Protein AF-A0A534ZSM8-F1 (afdb_monomer_lite)

Secondary structure (DSSP, 8-state):
---TT-EEEESSSSS---EEEEEEEEEEETTEEEEEEEEEESSSSPPTT--EEEEGGGEEEPPHHHHHHHTS-------------------------

Structure (mmCIF, N/CA/C/O backbone):
data_AF-A0A534ZSM8-F1
#
_entry.id   AF-A0A534ZSM8-F1
#
loop_
_atom_site.group_PDB
_atom_site.id
_atom_site.type_symbol
_atom_site.label_atom_id
_atom_site.label_alt_id
_atom_site.label_comp_id
_atom_site.label_asym_id
_atom_site.label_entity_id
_atom_site.label_seq_id
_atom_site.pdbx_PDB_ins_code
_atom_site.Cartn_x
_atom_site.Cartn_y
_atom_site.Cartn_z
_atom_site.occupancy
_atom_site.B_iso_or_equiv
_atom_site.auth_seq_id
_atom_site.auth_comp_id
_atom_site.auth_asym_id
_atom_site.auth_atom_id
_atom_site.pdbx_PDB_model_num
ATOM 1 N N . MET A 1 1 ? 3.493 5.765 -9.570 1.00 91.69 1 MET A N 1
ATOM 2 C CA . MET A 1 1 ? 4.395 6.096 -8.448 1.00 91.69 1 MET A CA 1
ATOM 3 C C . MET A 1 1 ? 3.584 6.862 -7.427 1.00 91.69 1 MET A C 1
ATOM 5 O O . MET A 1 1 ? 2.848 7.757 -7.826 1.00 91.69 1 MET A O 1
ATOM 9 N N . TYR A 1 2 ? 3.684 6.477 -6.163 1.00 95.44 2 TYR A N 1
ATOM 10 C CA . TYR A 1 2 ? 3.013 7.121 -5.040 1.00 95.44 2 TYR A CA 1
ATOM 11 C C . TYR A 1 2 ? 3.808 8.332 -4.554 1.00 95.44 2 TYR A C 1
ATOM 13 O O . TYR A 1 2 ? 5.039 8.352 -4.643 1.00 95.44 2 TYR A O 1
ATOM 21 N N . GLN A 1 3 ? 3.091 9.321 -4.030 1.00 95.94 3 GLN A N 1
ATOM 22 C CA . GLN A 1 3 ? 3.634 10.557 -3.483 1.00 95.94 3 GLN A CA 1
ATOM 23 C C . GLN A 1 3 ? 3.261 10.716 -2.004 1.00 95.94 3 GLN A C 1
ATOM 25 O O . GLN A 1 3 ? 2.198 10.251 -1.577 1.00 95.94 3 GLN A O 1
ATOM 30 N N . PRO A 1 4 ? 4.097 11.393 -1.194 1.00 96.31 4 PRO A N 1
ATOM 31 C CA . PRO A 1 4 ? 3.713 11.785 0.155 1.00 96.31 4 PRO A CA 1
ATOM 32 C C . PRO A 1 4 ? 2.387 12.554 0.153 1.00 96.31 4 PRO A C 1
ATOM 34 O O . PRO A 1 4 ? 2.204 13.515 -0.590 1.00 96.31 4 PRO A O 1
ATOM 37 N N . GLY A 1 5 ? 1.456 12.131 1.001 1.00 94.69 5 GLY A N 1
ATOM 38 C CA . GLY A 1 5 ? 0.097 12.656 1.061 1.00 94.69 5 GLY A CA 1
ATOM 39 C C . GLY A 1 5 ? -0.960 11.758 0.424 1.00 94.69 5 GLY A C 1
ATOM 40 O O . GLY A 1 5 ? -2.120 11.865 0.829 1.00 94.69 5 GLY A O 1
ATOM 41 N N . ASP A 1 6 ? -0.577 10.850 -0.477 1.00 94.69 6 ASP A N 1
ATOM 42 C CA . ASP A 1 6 ? -1.504 9.908 -1.104 1.00 94.69 6 ASP A CA 1
ATOM 43 C C . ASP A 1 6 ? -2.173 9.004 -0.069 1.00 94.69 6 ASP A C 1
ATOM 45 O O . ASP A 1 6 ? -1.595 8.651 0.961 1.00 94.69 6 ASP A O 1
ATOM 49 N N . CYS A 1 7 ? -3.408 8.603 -0.356 1.00 95.44 7 CYS A N 1
ATOM 50 C CA . CYS A 1 7 ? -4.140 7.644 0.460 1.00 95.44 7 CYS A CA 1
ATOM 51 C C . CYS A 1 7 ? -4.134 6.269 -0.212 1.00 95.44 7 CYS A C 1
ATOM 53 O O . CYS A 1 7 ? -4.481 6.134 -1.390 1.00 95.44 7 CYS A O 1
ATOM 55 N N . VAL A 1 8 ? -3.784 5.241 0.558 1.00 96.12 8 VAL A N 1
ATOM 56 C CA . VAL A 1 8 ? -3.652 3.860 0.083 1.00 96.12 8 VAL A CA 1
ATOM 57 C C . VAL A 1 8 ? -4.269 2.869 1.068 1.00 96.12 8 VAL A C 1
ATOM 59 O O . VAL A 1 8 ? -4.416 3.155 2.258 1.00 96.12 8 VAL A O 1
ATOM 62 N N . TYR A 1 9 ? -4.603 1.683 0.566 1.00 96.50 9 TYR A N 1
ATOM 63 C CA . TYR A 1 9 ? -4.927 0.508 1.370 1.00 96.50 9 TYR A CA 1
ATOM 64 C C . TYR A 1 9 ? -3.819 -0.541 1.214 1.00 96.50 9 TYR A C 1
ATOM 66 O O . TYR A 1 9 ? -3.582 -0.973 0.083 1.00 96.50 9 TYR A O 1
ATOM 74 N N . PRO A 1 10 ? -3.168 -0.999 2.299 1.00 96.19 10 PRO A N 1
ATOM 75 C CA . PRO A 1 10 ? -2.324 -2.189 2.253 1.00 96.19 10 PRO A CA 1
ATOM 76 C C . PRO A 1 10 ? -3.155 -3.418 1.863 1.00 96.19 10 PRO A C 1
ATOM 78 O O . PRO A 1 10 ? -4.236 -3.644 2.414 1.00 96.19 10 PRO A O 1
ATOM 81 N N . ALA A 1 11 ? -2.673 -4.187 0.891 1.00 95.69 11 ALA A N 1
ATOM 82 C CA . ALA A 1 11 ? -3.346 -5.373 0.360 1.00 95.69 11 ALA A CA 1
ATOM 83 C C . ALA A 1 11 ? -2.957 -6.665 1.093 1.00 95.69 11 ALA A C 1
ATOM 85 O O . ALA A 1 11 ? -3.629 -7.681 0.945 1.00 95.69 11 ALA A O 1
ATOM 86 N N . ASP A 1 12 ? -1.886 -6.624 1.883 1.00 94.25 12 ASP A N 1
ATOM 87 C CA . ASP A 1 12 ? -1.324 -7.756 2.622 1.00 94.25 12 ASP A CA 1
ATOM 88 C C . ASP A 1 12 ? -1.936 -7.939 4.024 1.00 94.25 12 ASP A C 1
ATOM 90 O O . ASP A 1 12 ? -1.574 -8.861 4.752 1.00 94.25 12 ASP A O 1
ATOM 94 N N . LEU A 1 13 ? -2.868 -7.065 4.417 1.00 91.62 13 LEU A N 1
ATOM 95 C CA . LEU A 1 13 ? -3.537 -7.108 5.715 1.00 91.62 13 LEU A CA 1
ATOM 96 C C . LEU A 1 13 ? -4.915 -7.789 5.628 1.00 91.62 13 LEU A C 1
ATOM 98 O O . LEU A 1 13 ? -5.613 -7.661 4.622 1.00 91.62 13 LEU A O 1
ATOM 102 N N . PRO A 1 14 ? -5.379 -8.451 6.710 1.00 90.50 14 PRO A N 1
ATOM 103 C CA . PRO A 1 14 ? -6.649 -9.189 6.717 1.00 90.50 14 PRO A CA 1
ATOM 104 C C . PRO A 1 14 ? -7.890 -8.293 6.579 1.00 90.50 14 PRO A C 1
ATOM 106 O O . PRO A 1 14 ? -8.984 -8.770 6.281 1.00 90.50 14 PRO A O 1
ATOM 109 N N . ARG A 1 15 ? -7.745 -6.990 6.832 1.00 90.94 15 ARG A N 1
ATOM 110 C CA . ARG A 1 15 ? -8.780 -5.974 6.629 1.00 90.94 15 ARG A CA 1
ATOM 111 C C . ARG A 1 15 ? -8.160 -4.780 5.920 1.00 90.94 15 ARG A C 1
ATOM 113 O O . ARG A 1 15 ? -6.961 -4.539 6.028 1.00 90.94 15 ARG A O 1
ATOM 120 N N . ARG A 1 16 ? -8.999 -4.010 5.229 1.00 91.56 16 ARG A N 1
ATOM 121 C CA . ARG A 1 16 ? -8.580 -2.748 4.619 1.00 91.56 16 ARG A CA 1
ATOM 122 C C . ARG A 1 16 ? -8.436 -1.696 5.708 1.00 91.56 16 ARG A C 1
ATOM 124 O O . ARG A 1 16 ? -9.407 -1.431 6.408 1.00 91.56 16 ARG A O 1
ATOM 131 N N . PHE A 1 17 ? -7.244 -1.122 5.801 1.00 92.81 17 PHE A N 1
ATOM 132 C CA . PHE A 1 17 ? -6.945 -0.008 6.689 1.00 92.81 17 PHE A CA 1
ATOM 133 C C . PHE A 1 17 ? -6.429 1.169 5.869 1.00 92.81 17 PHE A C 1
ATOM 135 O O . PHE A 1 17 ? -5.442 1.043 5.143 1.00 92.81 17 PHE A O 1
ATOM 142 N N . LEU A 1 18 ? -7.119 2.299 5.945 1.00 94.38 18 LEU A N 1
ATOM 143 C CA . LEU A 1 18 ? -6.749 3.528 5.272 1.00 94.38 18 LEU A CA 1
ATOM 144 C C . LEU A 1 18 ? -5.439 4.054 5.855 1.00 94.38 18 LEU A C 1
ATOM 146 O O . LEU A 1 18 ? -5.339 4.344 7.048 1.00 94.38 18 LEU A O 1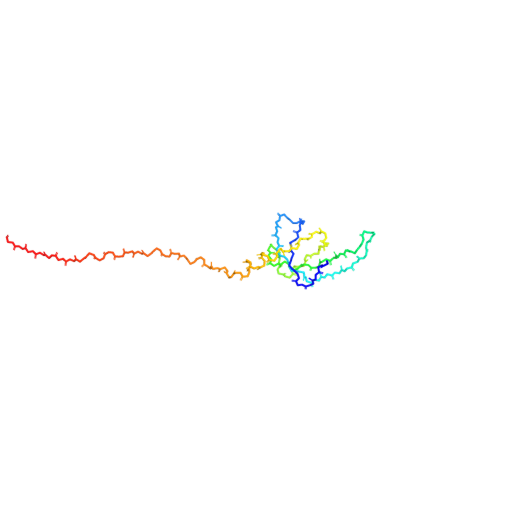
ATOM 150 N N . CYS A 1 19 ? -4.446 4.205 4.990 1.00 95.44 19 CYS A N 1
ATOM 151 C CA . CYS A 1 19 ? -3.156 4.767 5.343 1.00 95.44 19 CYS A CA 1
ATOM 152 C C . CYS A 1 19 ? -2.853 5.978 4.466 1.00 95.44 19 CYS A C 1
ATOM 154 O O . CYS A 1 19 ? -3.239 6.029 3.295 1.00 95.44 19 CYS A O 1
ATOM 156 N N . ARG A 1 20 ? -2.114 6.932 5.026 1.00 96.06 20 ARG A N 1
ATOM 157 C CA . ARG A 1 20 ? -1.520 8.042 4.288 1.00 96.06 20 ARG A CA 1
ATOM 158 C C . ARG A 1 20 ? -0.056 7.732 4.003 1.00 96.06 20 ARG A C 1
ATOM 160 O O . ARG A 1 20 ? 0.664 7.294 4.897 1.00 96.06 20 ARG A O 1
ATOM 167 N N . VAL A 1 21 ? 0.405 7.984 2.786 1.00 97.50 21 VAL A N 1
ATOM 168 C CA . VAL A 1 21 ? 1.825 7.895 2.441 1.00 97.50 21 VAL A CA 1
ATOM 169 C C . VAL A 1 21 ? 2.555 9.040 3.141 1.00 97.50 21 VAL A C 1
ATOM 171 O O . VAL A 1 21 ? 2.318 10.209 2.850 1.00 97.50 21 VAL A O 1
ATOM 174 N N . ALA A 1 22 ? 3.421 8.708 4.092 1.00 97.44 22 ALA A N 1
ATOM 175 C CA . ALA A 1 22 ? 4.285 9.659 4.786 1.00 97.44 22 ALA A CA 1
ATOM 176 C C . ALA A 1 22 ? 5.596 9.889 4.017 1.00 97.44 22 ALA A C 1
ATOM 178 O O . ALA A 1 22 ? 6.156 10.980 4.053 1.00 97.44 22 ALA A O 1
ATOM 179 N N . GLY A 1 23 ? 6.068 8.874 3.291 1.00 97.75 23 GLY A N 1
ATOM 180 C CA . GLY A 1 23 ? 7.265 8.952 2.462 1.00 97.75 23 GLY A CA 1
ATOM 181 C C . GLY A 1 23 ? 7.296 7.842 1.420 1.00 97.75 23 GLY A C 1
ATOM 182 O O . GLY A 1 23 ? 6.716 6.776 1.630 1.00 97.75 23 GLY A O 1
ATOM 183 N N . ALA A 1 24 ? 7.976 8.098 0.308 1.00 97.88 24 ALA A N 1
ATOM 184 C CA . ALA A 1 24 ? 8.182 7.134 -0.763 1.00 97.88 24 ALA A CA 1
ATOM 185 C C . ALA A 1 24 ? 9.636 7.214 -1.234 1.00 97.88 24 ALA A C 1
ATOM 187 O O . ALA A 1 24 ? 10.114 8.283 -1.611 1.00 97.88 24 ALA A O 1
ATOM 188 N N . GLU A 1 25 ? 10.330 6.084 -1.209 1.00 98.19 25 GLU A N 1
ATOM 189 C CA . GLU A 1 25 ? 11.706 5.950 -1.678 1.00 98.19 25 GLU A CA 1
ATOM 190 C C . GLU A 1 25 ? 11.707 5.055 -2.911 1.00 98.19 25 GLU A C 1
ATOM 192 O O . GLU A 1 25 ? 11.179 3.946 -2.872 1.00 98.19 25 GLU A O 1
ATOM 197 N N . SER A 1 26 ? 12.258 5.554 -4.018 1.00 97.25 26 SER A N 1
ATOM 198 C CA . SER A 1 26 ? 12.259 4.840 -5.299 1.00 97.25 26 SER A CA 1
ATOM 199 C C . SER A 1 26 ? 13.604 4.168 -5.530 1.00 97.25 26 SER A C 1
ATOM 201 O O . SER A 1 26 ? 14.647 4.748 -5.233 1.00 97.25 26 SER A O 1
ATOM 203 N N . PHE A 1 27 ? 13.583 2.965 -6.090 1.00 97.00 27 PHE A N 1
ATOM 204 C CA . PHE A 1 27 ? 14.780 2.193 -6.398 1.00 97.00 27 PHE A CA 1
ATOM 205 C C . PHE A 1 27 ? 14.595 1.400 -7.694 1.00 97.00 27 PHE A C 1
ATOM 207 O O . PHE A 1 27 ? 13.475 1.086 -8.102 1.00 97.00 27 PHE A O 1
ATOM 214 N N . SER A 1 28 ? 15.706 1.093 -8.360 1.00 96.25 28 SER A N 1
ATOM 215 C CA . SER A 1 28 ? 15.705 0.333 -9.611 1.00 96.25 28 SER A CA 1
ATOM 216 C C . SER A 1 28 ? 15.770 -1.167 -9.340 1.00 96.25 28 SER A C 1
ATOM 218 O O . SER A 1 28 ? 16.558 -1.630 -8.517 1.00 96.25 28 SER A O 1
ATOM 220 N N . THR A 1 29 ? 14.981 -1.933 -10.082 1.00 93.12 29 THR A N 1
ATOM 221 C CA . THR A 1 29 ? 14.995 -3.398 -10.118 1.00 93.12 29 THR A CA 1
ATOM 222 C C . THR A 1 29 ? 15.187 -3.875 -11.557 1.00 93.12 29 THR A C 1
ATOM 224 O O . THR A 1 29 ? 15.013 -3.102 -12.501 1.00 93.12 29 THR A O 1
ATOM 227 N N . ALA A 1 30 ? 15.485 -5.163 -11.753 1.00 93.81 30 ALA A N 1
ATOM 228 C CA . ALA A 1 30 ? 15.549 -5.756 -13.093 1.00 93.81 30 ALA A CA 1
ATOM 229 C C . ALA A 1 30 ? 14.223 -5.627 -13.876 1.00 93.81 30 ALA A C 1
ATOM 231 O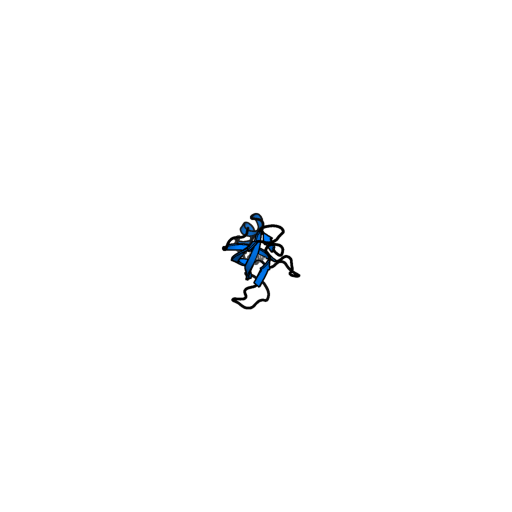 O . ALA A 1 30 ? 14.234 -5.630 -15.103 1.00 93.81 30 ALA A O 1
ATOM 232 N N . ALA A 1 31 ? 13.092 -5.491 -13.175 1.00 90.12 31 ALA A 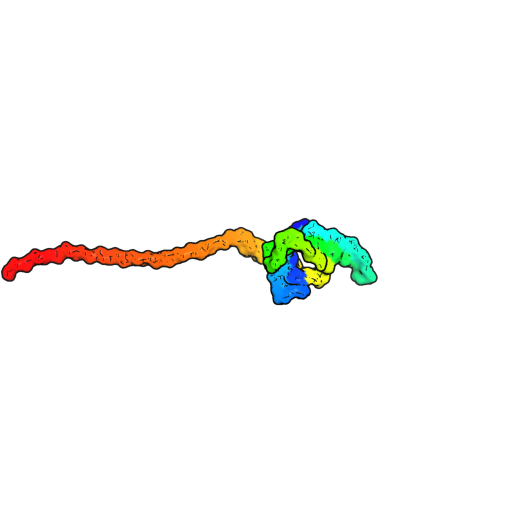N 1
ATOM 233 C CA . ALA A 1 31 ? 11.760 -5.347 -13.760 1.00 90.12 31 ALA A CA 1
ATOM 234 C C . ALA A 1 31 ? 11.320 -3.881 -13.953 1.00 90.12 31 ALA A C 1
ATOM 236 O O . ALA A 1 31 ? 10.228 -3.636 -14.463 1.00 90.12 31 ALA A O 1
ATOM 237 N N . GLY A 1 32 ? 12.140 -2.905 -13.547 1.00 93.94 32 GLY A N 1
ATOM 238 C CA . GLY A 1 32 ? 11.816 -1.479 -13.600 1.00 93.94 32 GLY A CA 1
ATOM 239 C C . GLY A 1 32 ? 11.934 -0.784 -12.244 1.00 93.94 32 GLY A C 1
ATOM 240 O O . GLY A 1 32 ? 12.585 -1.278 -11.325 1.00 93.94 32 GLY A O 1
ATOM 241 N N . ILE A 1 33 ? 11.328 0.394 -12.123 1.00 96.00 33 ILE A N 1
ATOM 242 C CA . ILE A 1 33 ? 11.374 1.203 -10.898 1.00 96.00 33 ILE A CA 1
ATOM 243 C C . ILE A 1 33 ? 10.294 0.721 -9.925 1.00 96.00 33 ILE A C 1
ATOM 245 O O . ILE A 1 33 ? 9.129 0.614 -10.307 1.00 96.00 33 ILE A O 1
ATOM 249 N N . SER A 1 34 ? 10.679 0.493 -8.671 1.00 96.88 34 SER A N 1
ATOM 250 C CA . SER A 1 34 ? 9.776 0.164 -7.562 1.00 96.88 34 SER A CA 1
ATOM 251 C C . SER A 1 34 ? 9.942 1.156 -6.412 1.00 96.88 34 SER A C 1
ATOM 253 O O . SER A 1 34 ? 10.903 1.932 -6.381 1.00 96.88 34 SER A O 1
ATOM 255 N N . GLN A 1 35 ? 9.009 1.143 -5.458 1.00 97.81 35 GLN A N 1
ATOM 256 C CA . GLN A 1 35 ? 9.069 2.010 -4.280 1.00 97.81 35 GLN A CA 1
ATOM 257 C C . GLN A 1 35 ? 8.903 1.260 -2.958 1.00 97.81 35 GLN A C 1
ATOM 259 O O . GLN A 1 35 ? 8.082 0.352 -2.831 1.00 97.81 35 GLN A O 1
ATOM 264 N N . ILE A 1 36 ? 9.650 1.709 -1.949 1.00 98.19 36 ILE A N 1
ATOM 265 C CA . ILE A 1 36 ? 9.377 1.436 -0.538 1.00 98.19 36 ILE A CA 1
ATOM 266 C C . ILE A 1 36 ? 8.588 2.624 0.010 1.00 98.19 36 ILE A C 1
ATOM 268 O O . ILE A 1 36 ? 9.010 3.777 -0.082 1.00 98.19 36 ILE A O 1
ATOM 272 N N . LEU A 1 37 ? 7.431 2.339 0.592 1.00 98.50 37 LEU A N 1
ATOM 273 C CA . LEU A 1 37 ? 6.510 3.319 1.142 1.00 98.50 37 LEU A CA 1
ATOM 274 C C . LEU A 1 37 ? 6.548 3.279 2.669 1.00 98.50 37 LEU A C 1
ATOM 276 O O . LEU A 1 37 ? 6.432 2.215 3.282 1.00 98.50 37 LEU A O 1
ATOM 280 N N . ARG A 1 38 ? 6.644 4.464 3.275 1.00 98.50 38 ARG A N 1
ATOM 281 C CA . ARG A 1 38 ? 6.347 4.701 4.690 1.00 98.50 38 ARG A CA 1
ATOM 282 C C . ARG A 1 38 ? 4.894 5.135 4.798 1.00 98.50 38 ARG A C 1
ATOM 284 O O . ARG A 1 38 ? 4.520 6.169 4.248 1.00 98.50 38 ARG A O 1
ATOM 291 N N . LEU A 1 39 ? 4.081 4.360 5.499 1.00 97.81 39 LEU A N 1
ATOM 292 C CA . LEU A 1 39 ? 2.643 4.566 5.607 1.00 97.81 39 LEU A CA 1
ATOM 293 C C . LEU A 1 39 ? 2.266 4.901 7.047 1.00 97.81 39 LEU A C 1
ATOM 295 O O . LEU A 1 39 ? 2.582 4.146 7.962 1.00 97.81 39 LEU A O 1
ATOM 299 N N . GLN A 1 40 ? 1.549 6.002 7.233 1.00 97.44 40 GLN A N 1
ATOM 300 C CA . GLN A 1 40 ? 0.917 6.358 8.494 1.00 97.44 40 GLN A CA 1
ATOM 301 C C . GLN A 1 40 ? -0.522 5.815 8.498 1.00 97.44 40 GLN A C 1
ATOM 303 O O . GLN A 1 40 ? -1.340 6.283 7.696 1.00 97.44 40 GLN A O 1
ATOM 308 N N . PRO A 1 41 ? -0.866 4.845 9.363 1.00 95.94 41 PRO A N 1
ATOM 309 C CA . PRO A 1 41 ? -2.237 4.377 9.511 1.00 95.94 41 PRO A CA 1
ATOM 310 C C . PRO A 1 41 ? -3.135 5.504 10.026 1.00 95.94 41 PRO A C 1
ATOM 312 O O . PRO A 1 41 ? -2.797 6.184 10.994 1.00 95.94 41 PRO A O 1
ATOM 315 N N . LEU A 1 42 ? -4.285 5.701 9.382 1.00 92.88 42 LEU A N 1
ATOM 316 C CA . LEU A 1 42 ? -5.324 6.635 9.839 1.00 92.88 42 LEU A CA 1
ATOM 317 C C . LEU A 1 42 ? -6.418 5.927 10.652 1.00 92.88 42 LEU A C 1
ATOM 319 O O . LEU A 1 42 ? -7.262 6.571 11.270 1.00 92.88 42 LEU A O 1
ATOM 323 N N . GLU A 1 43 ? -6.408 4.598 10.635 1.00 89.00 43 GLU A N 1
ATOM 324 C CA . GLU A 1 43 ? -7.312 3.717 11.360 1.00 89.00 43 GLU A CA 1
ATOM 325 C C . GLU A 1 43 ? -6.589 2.420 11.739 1.00 89.00 43 GLU A C 1
ATOM 327 O O . GLU A 1 43 ? -5.483 2.153 11.272 1.00 89.00 43 GLU A O 1
ATOM 332 N N . GLY A 1 44 ? -7.242 1.595 12.556 1.00 86.94 44 GLY A N 1
ATOM 333 C CA . GLY A 1 44 ? -6.770 0.261 12.915 1.00 86.94 44 GLY A CA 1
ATOM 334 C C . GLY A 1 44 ? -6.298 0.135 14.363 1.00 86.94 44 GLY A C 1
ATOM 335 O O . GLY A 1 44 ? -6.491 1.047 15.162 1.00 86.94 44 GLY A O 1
ATOM 336 N N . PRO A 1 45 ? -5.749 -1.035 14.729 1.00 93.00 45 PRO A N 1
ATOM 337 C CA . PRO A 1 45 ? -5.418 -1.368 16.115 1.00 93.00 45 PRO A CA 1
ATOM 338 C C . PRO A 1 45 ? -4.050 -0.836 16.559 1.00 93.00 45 PRO A C 1
ATOM 340 O O . PRO A 1 45 ? -3.618 -1.120 17.674 1.00 93.00 45 PRO A O 1
ATOM 343 N N . TRP A 1 46 ? -3.332 -0.141 15.678 1.00 94.19 46 TRP A N 1
ATOM 344 C CA . TRP A 1 46 ? -1.967 0.278 15.953 1.00 94.19 46 TRP A CA 1
ATOM 345 C C . TRP A 1 46 ? -1.919 1.462 16.923 1.00 94.19 46 TRP A C 1
ATOM 347 O O . TRP A 1 46 ? -2.794 2.331 16.872 1.00 94.19 46 TRP A O 1
ATOM 357 N N . PRO A 1 47 ? -0.880 1.535 17.773 1.00 94.25 47 PRO A N 1
ATOM 358 C CA . PRO A 1 47 ? -0.598 2.726 18.561 1.00 94.25 47 PRO A CA 1
ATOM 359 C C . PRO A 1 47 ? -0.440 3.972 17.686 1.00 94.25 47 PRO A C 1
ATOM 361 O O . PRO A 1 47 ? -0.069 3.883 16.508 1.00 94.25 47 PRO A O 1
ATOM 364 N N . ALA A 1 48 ? -0.657 5.141 18.292 1.00 87.75 48 ALA A N 1
ATOM 365 C CA . ALA A 1 48 ? -0.325 6.414 17.665 1.00 87.75 48 ALA A CA 1
ATOM 366 C C . ALA A 1 48 ? 1.141 6.413 17.193 1.00 87.75 48 ALA A C 1
ATOM 368 O O . ALA A 1 48 ? 1.986 5.760 17.798 1.00 87.75 48 ALA A O 1
ATOM 369 N N . GLU A 1 49 ? 1.415 7.119 16.093 1.00 90.00 49 GLU A N 1
ATOM 370 C CA . GLU A 1 49 ? 2.760 7.258 15.497 1.00 90.00 49 GLU A CA 1
ATOM 371 C C . GLU A 1 49 ? 3.349 5.982 14.870 1.00 90.00 49 GLU A C 1
ATOM 373 O O . GLU A 1 49 ? 4.467 6.005 14.359 1.00 90.00 49 GLU A O 1
ATOM 378 N N . THR A 1 50 ? 2.592 4.882 14.819 1.00 95.38 50 THR A N 1
ATOM 379 C CA . THR A 1 50 ? 3.015 3.690 14.074 1.00 95.38 50 THR A CA 1
ATOM 380 C C . THR A 1 50 ? 3.249 4.029 12.601 1.00 95.38 50 THR A C 1
ATOM 382 O O . THR A 1 50 ? 2.395 4.636 11.956 1.00 95.38 50 THR A O 1
ATOM 385 N N . ILE A 1 51 ? 4.376 3.571 12.050 1.00 97.38 51 ILE A N 1
ATOM 386 C CA . ILE A 1 51 ? 4.681 3.641 10.618 1.00 97.38 51 ILE A CA 1
ATOM 387 C C . ILE A 1 51 ? 4.777 2.224 10.060 1.00 97.38 51 ILE A C 1
ATOM 389 O O . ILE A 1 51 ? 5.589 1.417 10.511 1.00 97.38 51 ILE A O 1
ATOM 393 N N . LEU A 1 52 ? 3.958 1.923 9.056 1.00 97.12 52 LEU A N 1
ATOM 394 C CA . LEU A 1 52 ? 4.024 0.666 8.319 1.00 97.12 52 LEU A CA 1
ATOM 395 C C . LEU A 1 52 ? 4.935 0.836 7.104 1.00 97.12 52 LEU A C 1
ATOM 397 O O . LEU A 1 52 ? 4.797 1.793 6.345 1.00 97.12 52 LEU A O 1
ATOM 401 N N . ILE A 1 53 ? 5.846 -0.112 6.902 1.00 97.69 53 ILE A N 1
ATOM 402 C CA . ILE A 1 53 ? 6.747 -0.138 5.745 1.00 97.69 53 ILE A CA 1
ATOM 403 C C . ILE A 1 53 ? 6.245 -1.180 4.754 1.00 97.69 53 ILE A C 1
ATOM 405 O O . ILE A 1 53 ? 6.060 -2.341 5.132 1.00 97.69 53 ILE A O 1
ATOM 409 N N . ARG A 1 54 ? 5.995 -0.779 3.505 1.00 97.81 54 ARG A N 1
ATOM 410 C CA . ARG A 1 54 ? 5.472 -1.661 2.449 1.00 97.81 54 ARG A CA 1
ATOM 411 C C . ARG A 1 54 ? 6.081 -1.354 1.092 1.00 97.81 54 ARG A C 1
ATOM 413 O O . ARG A 1 54 ? 6.462 -0.221 0.834 1.00 97.81 54 ARG A O 1
ATOM 420 N N . LEU A 1 55 ? 6.130 -2.360 0.225 1.00 97.56 55 LEU A N 1
ATOM 421 C CA . LEU A 1 55 ? 6.404 -2.151 -1.194 1.00 97.56 55 LEU A CA 1
ATOM 422 C C . LEU A 1 55 ? 5.165 -1.588 -1.896 1.00 97.56 55 LEU A C 1
ATOM 424 O O . LEU A 1 55 ? 4.032 -1.862 -1.495 1.00 97.56 55 LEU A O 1
ATOM 428 N N . ASP A 1 56 ? 5.388 -0.833 -2.963 1.00 96.12 56 ASP A N 1
ATOM 429 C CA . ASP A 1 56 ? 4.342 -0.306 -3.844 1.00 96.12 56 ASP A CA 1
ATOM 430 C C . ASP A 1 56 ? 3.395 -1.381 -4.397 1.00 96.12 56 ASP A C 1
ATOM 432 O O . ASP A 1 56 ? 2.193 -1.145 -4.506 1.00 96.12 56 ASP A O 1
ATOM 436 N N . CYS A 1 57 ? 3.903 -2.579 -4.684 1.00 95.56 57 CYS A N 1
A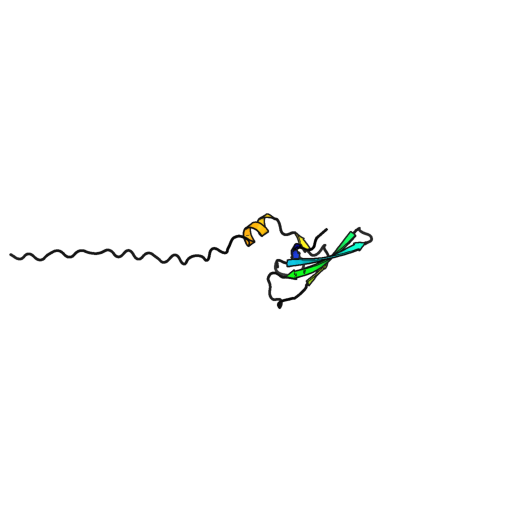TOM 437 C CA . CYS A 1 57 ? 3.102 -3.709 -5.151 1.00 95.56 57 CYS A CA 1
ATOM 438 C C . CYS A 1 57 ? 2.148 -4.277 -4.085 1.00 95.56 57 CYS A C 1
ATOM 440 O O . CYS A 1 57 ? 1.189 -4.968 -4.425 1.00 95.56 57 CYS A O 1
ATOM 442 N N . ALA A 1 58 ? 2.379 -3.973 -2.805 1.00 97.00 58 ALA A N 1
ATOM 443 C CA . ALA A 1 58 ? 1.558 -4.423 -1.683 1.00 97.00 58 ALA A CA 1
ATOM 444 C C . ALA A 1 58 ? 0.498 -3.390 -1.263 1.00 97.00 58 ALA A C 1
ATOM 446 O O . ALA A 1 58 ? -0.153 -3.562 -0.231 1.00 97.00 58 ALA A O 1
ATOM 447 N N . VAL A 1 59 ? 0.307 -2.313 -2.031 1.00 96.56 59 VAL A N 1
ATOM 448 C CA . VAL A 1 59 ? -0.698 -1.284 -1.745 1.00 96.56 59 VAL A CA 1
ATOM 449 C C . VAL A 1 59 ? -1.613 -1.032 -2.937 1.00 96.56 59 VAL A C 1
ATOM 451 O O . VAL A 1 59 ? -1.232 -1.166 -4.097 1.00 96.56 59 VAL A O 1
ATOM 454 N N . VAL A 1 60 ? -2.842 -0.621 -2.639 1.00 95.12 60 VAL A N 1
ATOM 455 C CA . VAL A 1 60 ? -3.846 -0.242 -3.634 1.00 95.12 60 VAL A CA 1
ATOM 456 C C . VAL A 1 60 ? -4.248 1.209 -3.407 1.00 95.12 60 VAL A C 1
ATOM 458 O O . VAL A 1 60 ? -4.593 1.597 -2.288 1.00 95.12 60 VAL A O 1
ATOM 461 N N . ALA A 1 61 ? -4.241 2.009 -4.473 1.00 92.25 61 ALA A N 1
ATOM 462 C CA . ALA A 1 61 ? -4.694 3.395 -4.429 1.00 92.25 61 ALA A CA 1
ATOM 463 C C . ALA A 1 61 ? -6.162 3.493 -3.985 1.00 92.25 61 ALA A C 1
ATOM 465 O O . ALA A 1 61 ? -7.024 2.725 -4.428 1.00 92.25 61 ALA A O 1
ATOM 466 N N . VAL A 1 62 ? -6.465 4.466 -3.126 1.00 88.06 62 VAL A N 1
ATOM 467 C CA . VAL A 1 62 ? -7.845 4.730 -2.711 1.00 88.06 62 VAL A CA 1
ATOM 468 C C . VAL A 1 62 ? -8.583 5.406 -3.868 1.00 88.06 62 VAL A C 1
ATOM 470 O O . VAL A 1 62 ? -8.181 6.487 -4.301 1.00 88.06 62 VAL A O 1
ATOM 473 N N . PRO A 1 63 ? -9.688 4.831 -4.377 1.00 77.81 63 PRO A N 1
ATOM 474 C CA . PRO A 1 63 ? -10.457 5.475 -5.431 1.00 77.81 63 PRO A CA 1
ATOM 475 C C . PRO A 1 63 ? -11.001 6.818 -4.943 1.00 77.81 63 PRO A C 1
ATOM 477 O O . PRO A 1 63 ? -11.573 6.878 -3.853 1.00 77.81 63 PRO A O 1
ATOM 480 N N . ALA A 1 64 ? -10.920 7.865 -5.770 1.00 70.56 64 ALA A N 1
ATOM 481 C CA . ALA A 1 64 ? -11.342 9.221 -5.400 1.00 70.56 64 ALA A CA 1
ATOM 482 C C . ALA A 1 64 ? -12.733 9.256 -4.738 1.00 70.56 64 ALA A C 1
ATOM 484 O O . ALA A 1 64 ? -12.919 9.903 -3.713 1.00 70.56 64 ALA A O 1
ATOM 485 N N . ARG A 1 65 ? -13.691 8.463 -5.245 1.00 65.56 65 ARG A N 1
ATOM 486 C CA . ARG A 1 65 ? -15.047 8.305 -4.680 1.00 65.56 65 ARG A CA 1
ATOM 487 C C . ARG A 1 65 ? -15.096 7.961 -3.181 1.00 65.56 65 ARG A C 1
ATOM 489 O O . ARG A 1 65 ? -16.057 8.342 -2.524 1.00 65.56 65 ARG A O 1
ATOM 496 N N . HIS A 1 66 ? -14.109 7.247 -2.634 1.00 64.62 66 HIS A N 1
ATOM 497 C CA . HIS A 1 66 ? -14.062 6.905 -1.206 1.00 64.62 66 HIS A CA 1
ATOM 498 C C . HIS A 1 66 ? -13.583 8.081 -0.348 1.00 64.62 66 HIS A C 1
ATOM 500 O O . HIS A 1 66 ? -14.083 8.256 0.761 1.00 64.62 66 HIS A O 1
ATOM 506 N N . LEU A 1 67 ? -12.693 8.927 -0.876 1.00 62.84 67 LEU A N 1
ATOM 507 C CA . L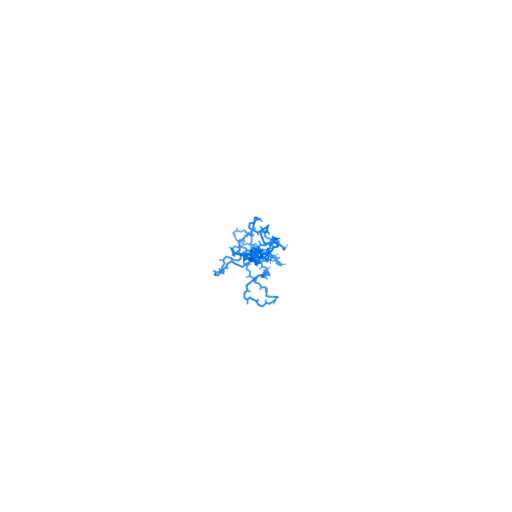EU A 1 67 ? -12.224 10.133 -0.185 1.00 62.84 67 LEU A CA 1
ATOM 508 C C . LEU A 1 67 ? -13.386 11.113 0.053 1.00 62.84 67 LEU A C 1
ATOM 510 O O . LEU A 1 67 ? -13.573 11.592 1.171 1.00 62.84 67 LEU A O 1
ATOM 514 N N . TRP A 1 68 ? -14.256 11.291 -0.949 1.00 57.22 68 TRP A N 1
ATOM 515 C CA . TRP A 1 68 ? -15.464 12.122 -0.839 1.00 57.22 68 TRP A CA 1
ATOM 516 C C . TRP A 1 68 ? -16.480 11.603 0.192 1.00 57.22 68 TRP A C 1
ATOM 518 O O . TRP A 1 68 ? -17.228 12.390 0.773 1.00 57.22 68 TRP A O 1
ATOM 528 N N . GLN A 1 69 ? -16.538 10.287 0.431 1.00 56.97 69 GLN A N 1
ATOM 529 C CA . GLN A 1 69 ? -17.440 9.713 1.437 1.00 56.97 69 GLN A CA 1
ATOM 530 C C . GLN A 1 69 ? -16.871 9.783 2.856 1.00 56.97 69 GLN A C 1
ATOM 532 O O . GLN A 1 69 ? -17.640 10.001 3.790 1.00 56.97 69 GLN A O 1
ATOM 537 N N . ALA A 1 70 ? -15.551 9.668 3.025 1.00 56.00 70 ALA A N 1
ATOM 538 C CA . ALA A 1 70 ? -14.891 9.839 4.321 1.00 56.00 70 ALA A CA 1
ATOM 539 C C . ALA A 1 70 ? -14.945 11.294 4.825 1.00 56.00 70 ALA A C 1
ATOM 541 O O . ALA A 1 70 ? -15.020 11.528 6.028 1.00 56.00 70 ALA A O 1
ATOM 542 N N . GLN A 1 71 ? -14.967 12.271 3.911 1.00 53.59 71 GLN A N 1
ATOM 543 C CA . GLN A 1 71 ? -15.127 13.693 4.237 1.00 53.59 71 GLN A CA 1
ATOM 544 C C . GLN A 1 71 ? -16.571 14.111 4.528 1.00 53.59 71 GLN A C 1
ATOM 546 O O . GLN A 1 71 ? -16.793 15.237 4.977 1.00 53.59 71 GLN A O 1
ATOM 551 N N . ARG A 1 72 ? -17.573 13.247 4.304 1.00 47.56 72 ARG A N 1
ATOM 552 C CA . ARG A 1 72 ? -18.921 13.558 4.783 1.00 47.56 72 ARG A CA 1
ATOM 553 C C . ARG A 1 72 ? -18.873 13.527 6.307 1.00 47.56 72 ARG A C 1
ATOM 555 O O . ARG A 1 72 ? -18.576 12.467 6.862 1.00 47.56 72 ARG A O 1
ATOM 562 N N . PRO A 1 73 ? -19.194 14.639 6.998 1.00 48.19 73 PRO A N 1
ATOM 563 C CA . PRO A 1 73 ? -19.346 14.606 8.438 1.00 48.19 73 PRO A CA 1
ATOM 564 C C . PRO A 1 73 ? -20.296 13.459 8.734 1.00 48.19 73 PRO A C 1
ATOM 566 O O . PRO A 1 73 ? -21.378 13.402 8.138 1.00 48.19 73 PRO A O 1
ATOM 569 N N . LYS A 1 74 ? -19.878 12.528 9.599 1.00 54.94 74 LYS A N 1
ATOM 570 C CA . LYS A 1 74 ? -20.770 11.530 10.186 1.00 54.94 74 LYS A CA 1
ATOM 571 C C . LYS A 1 74 ? -21.944 12.342 10.721 1.00 54.94 74 LYS A C 1
ATOM 573 O O . LYS A 1 74 ? -21.829 12.959 11.780 1.00 54.94 74 LYS A O 1
ATOM 578 N N . ARG A 1 75 ? -23.043 12.433 9.960 1.00 52.84 75 ARG A N 1
ATOM 579 C CA . ARG A 1 75 ? -24.305 12.963 10.458 1.00 52.84 75 ARG A CA 1
ATOM 580 C C . ARG A 1 75 ? -24.585 12.022 11.604 1.00 52.84 75 ARG A C 1
ATOM 582 O O . ARG A 1 75 ? -24.948 10.875 11.360 1.00 52.84 75 ARG A O 1
ATOM 589 N N . ARG A 1 76 ? -24.288 12.466 12.832 1.00 51.03 76 ARG A N 1
ATOM 590 C CA . ARG A 1 76 ? -24.748 11.806 14.045 1.00 51.03 76 ARG A CA 1
ATOM 591 C C . ARG A 1 76 ? -26.199 11.528 13.742 1.00 51.03 76 ARG A C 1
ATOM 593 O O . ARG A 1 76 ? -26.938 12.480 13.489 1.00 51.03 76 ARG A O 1
ATOM 600 N N . SER A 1 77 ? -26.537 10.252 13.603 1.00 55.47 77 SER A N 1
ATOM 601 C CA . SER A 1 77 ? -27.901 9.808 13.415 1.00 55.47 77 SER A CA 1
ATOM 602 C C . SER A 1 77 ? -28.643 10.427 14.579 1.00 55.47 77 SER A C 1
ATOM 604 O O . SER A 1 77 ? -28.501 9.966 15.709 1.00 55.47 77 SER A O 1
ATOM 606 N N . ALA A 1 78 ? -29.288 11.568 14.333 1.00 55.59 78 ALA A N 1
ATOM 607 C CA . ALA A 1 78 ? -30.080 12.236 15.331 1.00 55.59 78 ALA A CA 1
ATOM 608 C C . ALA A 1 78 ? -31.109 11.181 15.682 1.00 55.59 78 ALA A C 1
ATOM 610 O O . ALA A 1 78 ? -31.898 10.779 14.823 1.00 55.59 78 ALA A O 1
ATOM 611 N N . THR A 1 79 ? -30.989 10.639 16.890 1.00 55.75 79 THR A N 1
ATOM 612 C CA . THR A 1 79 ? -31.962 9.749 17.492 1.00 55.75 79 THR A CA 1
ATOM 613 C C . THR A 1 79 ? -33.290 10.432 17.260 1.00 55.75 79 THR A C 1
ATOM 615 O O . THR A 1 79 ? -33.563 11.499 17.812 1.00 55.75 79 THR A O 1
ATOM 618 N N . ARG A 1 80 ? -34.053 9.888 16.314 1.00 56.03 80 ARG A N 1
ATOM 619 C CA . ARG A 1 80 ? -35.320 10.448 15.883 1.00 56.03 80 ARG A CA 1
ATOM 620 C C . ARG A 1 80 ? -36.238 10.237 17.078 1.00 56.03 80 ARG A C 1
ATOM 622 O O . ARG A 1 80 ? -36.807 9.163 17.234 1.00 56.03 80 ARG A O 1
ATOM 629 N N . ARG A 1 81 ? -36.263 11.208 18.001 1.00 57.62 81 ARG A N 1
ATOM 630 C CA . ARG A 1 81 ? -37.146 11.188 19.167 1.00 57.62 81 ARG A CA 1
ATOM 631 C C . ARG A 1 81 ? -38.556 10.977 18.615 1.00 57.62 81 ARG A C 1
ATOM 633 O O . ARG A 1 81 ? -38.976 11.779 17.776 1.00 57.62 81 ARG A O 1
ATOM 640 N N . PRO A 1 82 ? -39.273 9.915 19.012 1.00 52.28 82 PRO A N 1
ATOM 641 C CA . PRO A 1 82 ? -40.650 9.764 18.590 1.00 52.28 82 PRO A CA 1
ATOM 642 C C . PRO A 1 82 ? -41.426 10.945 19.176 1.00 52.28 82 PRO A C 1
ATOM 644 O O . PRO A 1 82 ? -41.455 11.146 20.391 1.00 52.28 82 PRO A O 1
ATOM 647 N N . VAL A 1 83 ? -41.998 11.773 18.303 1.00 60.41 83 VAL A N 1
ATOM 648 C CA . VAL A 1 83 ? -42.886 12.863 18.705 1.00 60.41 83 VAL A CA 1
ATOM 649 C C . VAL A 1 83 ? -44.135 12.212 19.287 1.00 60.41 83 VAL A C 1
ATOM 651 O O . VAL A 1 83 ? -44.978 11.686 18.562 1.00 60.41 83 VAL A O 1
ATOM 654 N N . ARG A 1 84 ? -44.223 12.194 20.616 1.00 58.59 84 ARG A N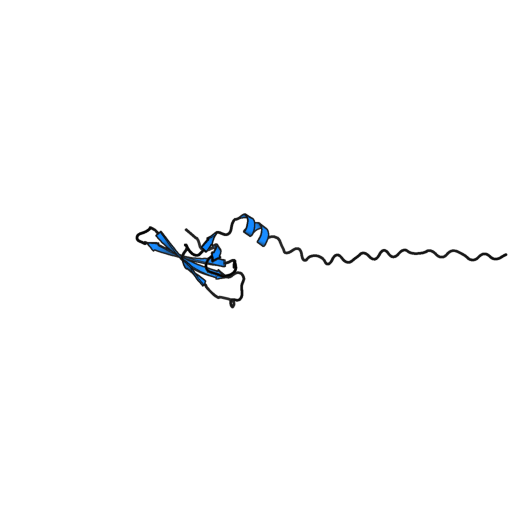 1
ATOM 655 C CA . ARG A 1 84 ? -45.399 11.733 21.348 1.00 58.59 84 ARG A CA 1
ATOM 656 C C . ARG A 1 84 ? -46.512 12.753 21.079 1.00 58.59 84 ARG A C 1
ATOM 658 O O . ARG A 1 84 ? -46.476 13.853 21.623 1.00 58.59 84 ARG A O 1
ATOM 665 N N . ARG A 1 85 ? -47.461 12.430 20.192 1.00 56.19 85 ARG A N 1
ATOM 666 C CA . ARG A 1 85 ? -48.686 13.228 20.026 1.00 56.19 85 ARG A CA 1
ATOM 667 C C . ARG A 1 85 ? -49.454 13.173 21.345 1.00 56.19 85 ARG A C 1
ATOM 669 O O . ARG A 1 85 ? -49.958 12.118 21.717 1.00 56.19 85 ARG A O 1
ATOM 676 N N . VAL A 1 86 ? -49.506 14.293 22.055 1.00 57.81 86 VAL A N 1
ATOM 677 C CA . VAL A 1 86 ? -50.422 14.479 23.180 1.00 57.81 86 VAL A CA 1
ATOM 678 C C . VAL A 1 86 ? -51.759 14.892 22.578 1.00 57.81 86 VAL A C 1
ATOM 680 O O . VAL A 1 86 ? -51.904 16.012 22.096 1.00 57.81 86 VAL A O 1
ATOM 683 N N . THR A 1 87 ? -52.715 13.968 22.549 1.00 54.44 87 THR A N 1
ATOM 684 C CA . THR A 1 87 ? -54.110 14.291 22.248 1.00 54.44 87 THR A CA 1
ATOM 685 C C . THR A 1 87 ? -54.709 14.929 23.493 1.00 54.44 87 THR A C 1
ATOM 687 O O . THR A 1 87 ? -54.981 14.247 24.479 1.00 54.44 87 THR A O 1
ATOM 690 N N . THR A 1 88 ? -54.882 16.245 23.476 1.00 56.47 88 THR A N 1
ATOM 691 C CA . THR A 1 88 ? -55.632 16.971 24.500 1.00 56.47 88 THR A CA 1
ATOM 692 C C . THR A 1 88 ? -57.117 16.651 24.325 1.00 56.47 88 THR A C 1
ATOM 694 O O . THR A 1 88 ? -57.780 17.201 23.450 1.00 56.47 88 THR A O 1
ATOM 697 N N . LEU A 1 89 ? -57.646 15.737 25.141 1.00 56.31 89 LEU A N 1
ATOM 698 C CA . LEU A 1 89 ? -59.089 15.565 25.311 1.00 56.31 89 LEU A CA 1
ATOM 699 C C . LEU A 1 89 ? -59.606 16.735 26.156 1.00 56.31 89 LEU A C 1
ATOM 701 O O . LEU A 1 89 ? -59.270 16.867 27.331 1.00 56.31 89 LEU A O 1
ATOM 705 N N . HIS A 1 90 ? -60.376 17.620 25.526 1.00 52.84 90 HIS A N 1
ATOM 706 C CA . HIS A 1 90 ? -61.107 18.690 26.201 1.00 52.84 90 HIS A CA 1
ATOM 707 C C . HIS A 1 90 ? -62.237 18.102 27.064 1.00 52.84 90 HIS A C 1
ATOM 709 O O . HIS A 1 90 ? -62.991 17.265 26.564 1.00 52.84 90 HIS A O 1
ATOM 715 N N . PRO A 1 91 ? -62.414 18.547 28.321 1.00 58.31 91 PRO A N 1
ATOM 716 C CA . PRO A 1 91 ? -63.580 18.198 29.113 1.00 58.31 91 PRO A CA 1
ATOM 717 C C . PRO A 1 91 ? -64.692 19.234 28.900 1.00 58.31 91 PRO A C 1
ATOM 719 O O . PRO A 1 91 ? -64.507 20.426 29.134 1.00 58.31 91 PRO A O 1
ATOM 722 N N . ALA A 1 92 ? -65.875 18.778 28.507 1.00 52.00 92 ALA A N 1
ATOM 723 C CA . ALA A 1 92 ? -67.127 19.523 28.628 1.00 52.00 92 ALA A CA 1
ATOM 724 C C . ALA A 1 92 ? -68.268 18.498 28.595 1.00 52.00 92 ALA A C 1
ATOM 726 O O . ALA A 1 92 ? -68.261 17.619 27.748 1.00 52.00 92 ALA A O 1
ATOM 727 N N . ARG A 1 93 ? -69.290 18.506 29.444 1.00 49.28 93 ARG A N 1
ATOM 728 C CA . ARG A 1 93 ? -69.661 19.279 30.634 1.00 49.28 93 ARG A CA 1
ATOM 729 C C . ARG A 1 93 ? -70.863 18.499 31.201 1.00 49.28 93 ARG A C 1
ATOM 731 O O . ARG A 1 93 ? -71.650 17.966 30.423 1.00 49.28 93 ARG A O 1
ATOM 738 N N . ARG A 1 94 ? -71.019 18.412 32.525 1.00 48.16 94 ARG A N 1
ATOM 739 C CA . ARG A 1 94 ? -72.260 17.903 33.143 1.00 48.16 94 ARG A CA 1
ATOM 740 C C . ARG A 1 94 ? -73.441 18.799 32.753 1.00 48.16 94 ARG A C 1
ATOM 742 O O . ARG A 1 94 ? -73.303 20.018 32.826 1.00 48.16 94 ARG A O 1
ATOM 749 N N . ALA A 1 95 ? -74.594 18.198 32.474 1.00 45.88 95 ALA A N 1
ATOM 750 C CA . ALA A 1 95 ? -75.896 18.825 32.675 1.00 45.88 95 ALA A CA 1
ATOM 751 C C . ALA A 1 95 ? -76.909 17.761 33.127 1.00 45.88 95 ALA A C 1
ATOM 753 O O . ALA A 1 95 ? -77.123 16.753 32.462 1.00 45.88 95 ALA A O 1
ATOM 754 N N . THR A 1 96 ? -77.436 17.997 34.320 1.00 47.16 96 THR A N 1
ATOM 755 C CA . THR A 1 96 ? -78.577 17.373 34.995 1.00 47.16 96 THR A CA 1
ATOM 756 C C . THR A 1 96 ? -79.899 17.861 34.406 1.00 47.16 96 THR A C 1
ATOM 758 O O . THR A 1 96 ? -80.014 19.068 34.189 1.00 47.16 96 THR A O 1
ATOM 761 N N . ALA A 1 97 ? -80.880 16.969 34.255 1.00 51.94 97 ALA A N 1
ATOM 762 C CA . ALA A 1 97 ? -82.278 17.094 34.704 1.00 51.94 97 ALA A CA 1
ATOM 763 C C . ALA A 1 97 ? -83.058 15.859 34.237 1.00 51.94 97 ALA A C 1
ATOM 765 O O . ALA A 1 97 ? -82.983 15.554 33.026 1.00 51.94 97 ALA A O 1
#

pLDDT: mean 80.86, std 19.25, range [45.88, 98.5]

Sequence (97 aa):
MYQPGDCVYPADLPRRFLCRVAGAESFSTAAGISQILRLQPLEGPWPAETILIRLDCAVVAVPARHLWQAQRPKRRSATRRPVRRVTTLHPARRATA

Radius of gyration: 27.95 Å; chains: 1; bounding box: 98×29×49 Å

Foldseek 3Di:
DDDQQFWKFFQPDPDTFIWGFNDWDWDADPVGIWIWTWTHTPDDDDDPPDTDIDIPVRIDGDPPVVVVVVPPPPPPPPPPPPPPDDDDDDDDDDDDD